Protein AF-A0A9E6ULS3-F1 (afdb_monomer)

Organism: NCBI:txid1437009

Radius of gyration: 13.08 Å; Cα contacts (8 Å, |Δi|>4): 136; chains: 1; bounding box: 33×31×30 Å

Mean predicted aligned error: 2.65 Å

Structure (mmCIF, N/CA/C/O backbone):
data_AF-A0A9E6ULS3-F1
#
_entry.id   AF-A0A9E6ULS3-F1
#
loop_
_atom_site.group_PDB
_atom_site.id
_atom_site.type_symbol
_atom_site.label_atom_id
_atom_site.label_alt_id
_atom_site.label_comp_id
_atom_site.label_asym_id
_atom_site.label_entity_id
_atom_site.label_seq_id
_atom_site.pdbx_PDB_ins_code
_atom_site.Cartn_x
_atom_site.Cartn_y
_atom_site.Cartn_z
_atom_site.occupancy
_atom_site.B_iso_or_equiv
_atom_site.auth_seq_id
_atom_site.auth_comp_id
_atom_site.auth_asym_id
_atom_site.auth_atom_id
_atom_site.pdbx_PDB_model_num
ATOM 1 N N . MET A 1 1 ? 5.337 -7.773 2.708 1.00 90.62 1 MET A N 1
ATO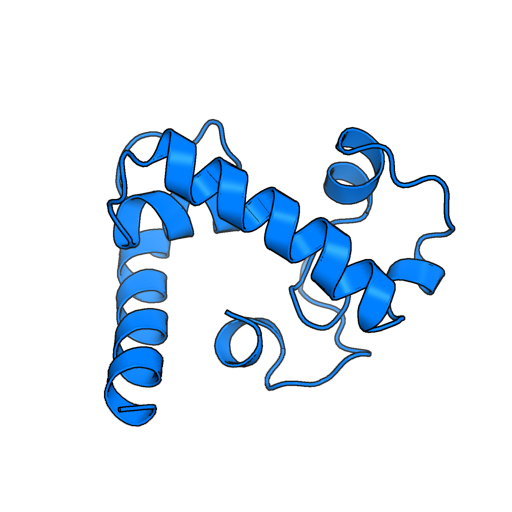M 2 C CA . MET A 1 1 ? 4.702 -6.435 2.711 1.00 90.62 1 MET A CA 1
ATOM 3 C C . MET A 1 1 ? 4.494 -5.901 4.120 1.00 90.62 1 MET A C 1
ATOM 5 O O . MET A 1 1 ? 5.206 -4.978 4.469 1.00 90.62 1 MET A O 1
ATOM 9 N N . VAL A 1 2 ? 3.645 -6.502 4.964 1.00 95.56 2 VAL A N 1
ATOM 10 C CA . VAL A 1 2 ? 3.323 -5.973 6.316 1.00 95.56 2 VAL A CA 1
ATOM 11 C C . VAL A 1 2 ? 4.556 -5.610 7.159 1.00 95.56 2 VAL A C 1
ATOM 13 O O . VAL A 1 2 ? 4.656 -4.497 7.666 1.00 95.56 2 VAL A O 1
ATOM 16 N N . LYS A 1 3 ? 5.555 -6.500 7.242 1.00 94.31 3 LYS A N 1
ATOM 17 C CA . LYS A 1 3 ? 6.823 -6.207 7.937 1.00 94.31 3 LYS A CA 1
ATOM 18 C C . LYS A 1 3 ? 7.527 -4.962 7.395 1.00 94.31 3 LYS A C 1
ATOM 20 O O . LYS A 1 3 ? 8.051 -4.164 8.158 1.00 94.31 3 LYS A O 1
ATOM 25 N N . VAL A 1 4 ? 7.553 -4.808 6.072 1.00 93.38 4 VAL A N 1
ATOM 26 C CA . VAL A 1 4 ? 8.236 -3.701 5.393 1.00 93.38 4 VAL A CA 1
ATOM 27 C C . VAL A 1 4 ? 7.525 -2.374 5.633 1.00 93.38 4 VAL A C 1
ATOM 29 O O . VAL A 1 4 ? 8.216 -1.370 5.803 1.00 93.38 4 VAL A O 1
ATOM 32 N N . GLU A 1 5 ? 6.192 -2.407 5.643 1.00 95.00 5 GLU A N 1
ATOM 33 C CA . GLU A 1 5 ? 5.312 -1.241 5.735 1.00 95.00 5 GLU A CA 1
ATOM 34 C C . GLU A 1 5 ? 5.161 -0.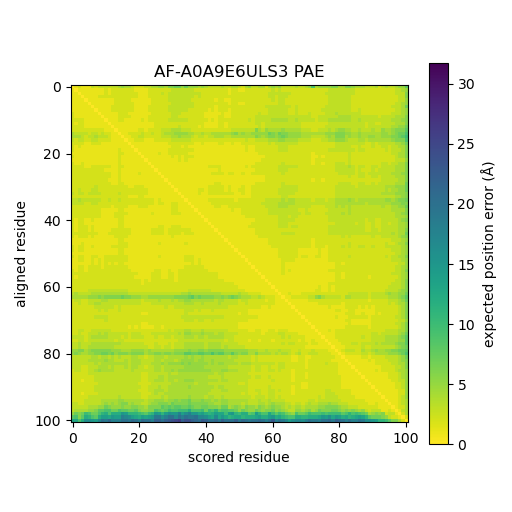714 7.163 1.00 95.00 5 GLU A C 1
ATOM 36 O O . GLU A 1 5 ? 5.238 0.491 7.379 1.00 95.00 5 GLU A O 1
ATOM 41 N N . SER A 1 6 ? 4.976 -1.592 8.151 1.00 96.56 6 SER A N 1
ATOM 42 C CA . SER A 1 6 ? 4.642 -1.152 9.511 1.00 96.56 6 SER A CA 1
ATOM 43 C C . SER A 1 6 ? 5.433 -1.828 10.623 1.00 96.56 6 SER A C 1
ATOM 45 O O . SER A 1 6 ? 5.163 -1.567 11.791 1.00 96.56 6 SER A O 1
ATOM 47 N N . MET A 1 7 ? 6.360 -2.741 10.306 1.00 95.50 7 MET A N 1
ATOM 48 C CA . MET A 1 7 ? 6.963 -3.634 11.309 1.00 95.50 7 MET A CA 1
ATOM 49 C C . MET A 1 7 ? 5.899 -4.348 12.162 1.00 95.50 7 MET A C 1
ATOM 51 O O . MET A 1 7 ? 6.071 -4.525 13.362 1.00 95.50 7 MET A O 1
ATOM 55 N N . TYR A 1 8 ? 4.787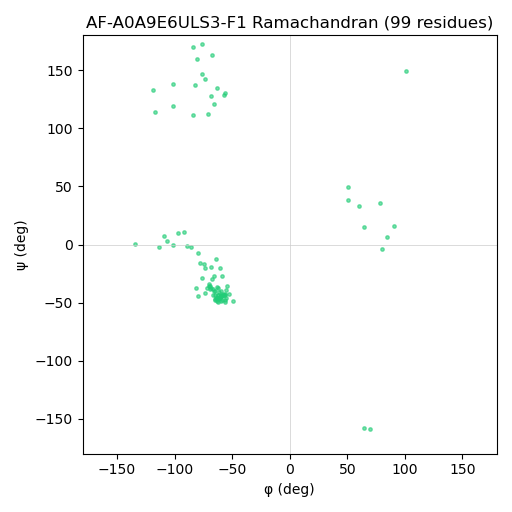 -4.747 11.529 1.00 96.56 8 TYR A N 1
ATOM 56 C CA . TYR A 1 8 ? 3.625 -5.380 12.167 1.00 96.56 8 TYR A CA 1
ATOM 57 C C . TYR A 1 8 ? 2.861 -4.500 13.168 1.00 96.56 8 TYR A C 1
ATOM 59 O O . TYR A 1 8 ? 2.020 -5.008 13.902 1.00 96.56 8 TYR A O 1
ATOM 67 N N . GLN A 1 9 ? 3.080 -3.183 13.176 1.00 98.12 9 GLN A N 1
ATOM 68 C CA . GLN A 1 9 ? 2.347 -2.265 14.047 1.00 98.12 9 GLN A CA 1
ATOM 69 C C . GLN A 1 9 ? 1.000 -1.881 13.404 1.00 98.12 9 GLN A C 1
ATOM 71 O O . GLN A 1 9 ? 0.983 -1.175 12.391 1.00 98.12 9 GLN A O 1
ATOM 76 N N . PRO A 1 10 ? -0.155 -2.309 13.952 1.00 97.50 10 PRO A N 1
ATOM 77 C CA . PRO A 1 10 ? -1.457 -2.064 13.327 1.00 97.50 10 PRO A CA 1
ATOM 78 C C . PRO A 1 10 ? -1.925 -0.611 13.454 1.00 97.50 10 PRO A C 1
ATOM 80 O O . PRO A 1 10 ? -2.746 -0.161 12.663 1.00 97.50 10 PRO A O 1
ATOM 83 N N . ARG A 1 11 ? -1.369 0.142 14.409 1.00 97.81 11 ARG A N 1
ATOM 84 C CA . ARG A 1 11 ? -1.682 1.559 14.650 1.00 97.81 11 ARG A CA 1
ATOM 85 C C . ARG A 1 11 ? -0.688 2.529 13.997 1.00 97.81 11 ARG A C 1
ATOM 87 O O . ARG A 1 11 ? -0.728 3.724 14.269 1.00 97.81 11 ARG A O 1
ATOM 94 N N . ALA A 1 12 ? 0.205 2.033 13.137 1.00 98.19 12 ALA A N 1
ATOM 95 C CA . ALA A 1 12 ? 1.195 2.865 12.463 1.00 98.19 12 ALA A CA 1
ATOM 96 C C . ALA A 1 12 ? 0.536 3.898 11.535 1.00 98.19 12 ALA A C 1
ATOM 98 O O . ALA A 1 12 ? -0.344 3.563 10.737 1.00 98.19 12 ALA A O 1
ATOM 99 N N . THR A 1 13 ? 1.017 5.141 11.602 1.00 98.19 13 THR A N 1
ATOM 100 C CA . THR A 1 13 ? 0.667 6.209 10.657 1.00 98.19 13 THR A CA 1
ATOM 101 C C . THR A 1 13 ? 1.919 6.644 9.915 1.00 98.19 13 THR A C 1
ATOM 103 O O . THR A 1 13 ? 2.842 7.187 10.518 1.00 98.19 13 THR A O 1
ATOM 106 N N . GLY A 1 14 ? 1.958 6.404 8.610 1.00 96.19 14 GLY A N 1
ATOM 107 C CA . GLY A 1 14 ? 3.081 6.791 7.766 1.00 96.19 14 GLY A CA 1
ATOM 108 C C . GLY A 1 14 ? 3.005 8.231 7.287 1.00 96.19 14 GLY A C 1
ATOM 109 O O . GLY A 1 14 ? 1.973 8.906 7.365 1.00 96.19 14 GLY A O 1
ATOM 110 N N . LYS A 1 15 ? 4.112 8.685 6.697 1.00 92.06 15 LYS A N 1
ATOM 111 C CA . LYS A 1 15 ? 4.224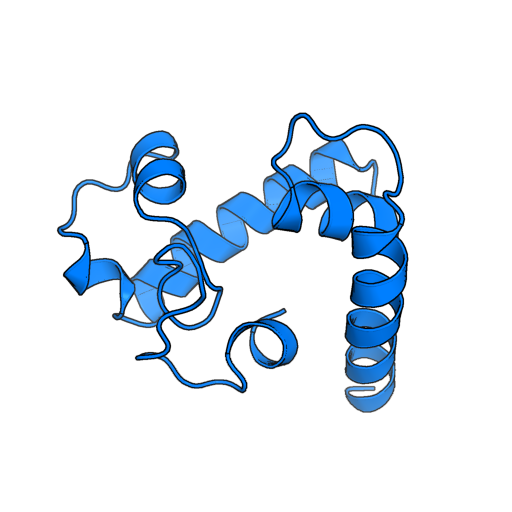 10.001 6.058 1.00 92.06 15 LYS A CA 1
ATOM 112 C C . LYS A 1 15 ? 3.164 10.165 4.964 1.00 92.06 15 LYS A C 1
ATOM 114 O O . LYS A 1 15 ? 3.061 9.322 4.087 1.00 92.06 15 LYS A O 1
ATOM 119 N N . GLY A 1 16 ? 2.401 11.257 4.991 1.00 91.31 16 GLY A N 1
ATOM 120 C CA . GLY A 1 16 ? 1.271 11.464 4.070 1.00 91.31 16 GLY A CA 1
ATOM 121 C C . GLY A 1 16 ? -0.039 10.819 4.538 1.00 91.31 16 GLY A C 1
ATOM 122 O O . GLY A 1 16 ? -1.033 10.850 3.819 1.00 91.31 16 GLY A O 1
ATOM 123 N N . GLY A 1 17 ? -0.065 10.263 5.754 1.00 96.38 17 GLY A N 1
ATOM 124 C CA . GLY A 1 17 ? -1.275 9.723 6.360 1.00 96.38 17 GLY A CA 1
ATOM 125 C C . GLY A 1 17 ? -1.656 8.342 5.828 1.00 96.38 17 GLY A C 1
ATOM 126 O O . GLY A 1 17 ? -2.848 8.059 5.702 1.00 96.38 17 GLY A O 1
ATOM 127 N N . TYR A 1 18 ? -0.679 7.495 5.518 1.00 97.81 18 TYR A N 1
ATOM 128 C CA . TYR A 1 18 ? -0.907 6.076 5.250 1.00 97.81 18 TYR A CA 1
ATOM 129 C C . TYR A 1 18 ? -1.197 5.322 6.549 1.00 97.81 18 TYR A C 1
ATOM 131 O O . TYR A 1 18 ? -0.632 5.643 7.593 1.00 97.81 18 TYR A O 1
ATOM 139 N N . ILE A 1 19 ? -2.109 4.352 6.499 1.00 98.62 19 ILE A N 1
ATOM 140 C CA . ILE A 1 19 ? -2.756 3.816 7.698 1.00 98.62 19 ILE A CA 1
ATOM 141 C C . ILE A 1 19 ? -2.453 2.328 7.848 1.00 98.62 19 ILE A C 1
ATOM 143 O O . ILE A 1 19 ? -2.614 1.551 6.903 1.00 98.62 19 ILE A O 1
ATOM 147 N N . GLY A 1 20 ? -2.074 1.933 9.061 1.00 98.38 20 GLY A N 1
ATOM 148 C CA . GLY A 1 20 ? -2.085 0.558 9.546 1.00 98.38 20 GLY A CA 1
ATOM 149 C C . GLY A 1 20 ? -1.051 -0.376 8.921 1.00 98.38 20 GLY A C 1
ATOM 150 O O . GLY A 1 20 ? -0.026 0.053 8.392 1.00 98.38 20 GLY A O 1
ATOM 151 N N . LEU A 1 21 ? -1.318 -1.680 9.012 1.00 98.44 21 LEU A N 1
ATOM 152 C CA . LEU A 1 21 ? -0.375 -2.757 8.684 1.00 98.44 21 LEU A CA 1
ATOM 153 C C . LEU A 1 21 ? 0.226 -2.683 7.279 1.00 98.44 21 LEU A C 1
ATOM 155 O O . LEU A 1 21 ? 1.374 -3.059 7.063 1.00 98.44 21 LEU A O 1
ATOM 159 N N . MET A 1 22 ? -0.569 -2.238 6.319 1.00 98.25 22 MET A N 1
ATOM 160 C CA . MET A 1 22 ? -0.202 -2.175 4.914 1.00 98.25 22 MET A CA 1
ATOM 161 C C . MET A 1 22 ? 0.064 -0.750 4.446 1.00 98.25 22 MET A C 1
ATOM 163 O O . MET A 1 22 ? 0.334 -0.559 3.264 1.00 98.25 22 MET A O 1
ATOM 167 N N . GLN A 1 23 ? -0.003 0.237 5.347 1.00 98.00 23 GLN A N 1
ATOM 168 C CA . GLN A 1 23 ? 0.186 1.647 5.006 1.00 98.00 23 GLN A CA 1
ATOM 169 C C . GLN A 1 23 ? -0.701 2.047 3.814 1.00 98.00 23 GLN A C 1
ATOM 171 O O . GLN A 1 23 ? -0.262 2.627 2.825 1.00 98.00 23 GLN A O 1
ATOM 176 N N . LEU A 1 24 ? -1.989 1.710 3.902 1.00 98.06 24 LEU A N 1
ATOM 177 C CA . LEU A 1 24 ? -2.966 2.012 2.862 1.00 98.06 24 LEU A CA 1
ATOM 178 C C . LEU A 1 24 ? -3.463 3.455 3.015 1.00 98.06 24 LEU A C 1
ATOM 180 O O . LEU A 1 24 ? -3.751 3.900 4.129 1.00 98.06 24 LEU A O 1
ATOM 184 N N . SER A 1 25 ? -3.596 4.197 1.913 1.00 97.62 25 SER A N 1
ATOM 185 C CA . SER A 1 25 ? -4.223 5.524 1.963 1.00 97.62 25 SER A CA 1
ATOM 186 C C . SER A 1 25 ? -5.744 5.393 2.085 1.00 97.62 25 SER A C 1
ATOM 188 O O . SER A 1 25 ? -6.364 4.484 1.519 1.00 97.62 25 SER A O 1
ATOM 190 N N . TYR A 1 26 ? -6.373 6.332 2.793 1.00 98.19 26 TYR A N 1
ATOM 191 C CA . TYR A 1 26 ? -7.830 6.351 2.928 1.00 98.19 26 TYR A CA 1
ATOM 192 C C . TYR A 1 26 ? -8.531 6.545 1.573 1.00 98.19 26 TYR A C 1
ATOM 194 O O . TYR A 1 26 ? -9.549 5.913 1.298 1.00 98.19 26 TYR A O 1
ATOM 202 N N . GLN A 1 27 ? -7.949 7.366 0.697 1.00 97.81 27 GLN A N 1
ATOM 203 C CA . GLN A 1 27 ? -8.439 7.626 -0.653 1.00 97.81 27 GLN A CA 1
ATOM 204 C C . GLN A 1 27 ? -8.431 6.351 -1.506 1.00 97.81 27 GLN A C 1
ATOM 206 O O . GLN A 1 27 ? -9.437 6.037 -2.141 1.00 97.81 27 GLN A O 1
ATOM 211 N N . THR A 1 28 ? -7.341 5.578 -1.469 1.00 97.50 28 THR A N 1
ATOM 212 C CA . THR A 1 28 ? -7.236 4.302 -2.188 1.00 97.50 28 THR A CA 1
ATOM 213 C C . THR A 1 28 ? -8.258 3.296 -1.665 1.00 97.50 28 THR A C 1
ATOM 215 O O . THR A 1 28 ? -8.969 2.679 -2.456 1.00 97.50 28 THR A O 1
ATOM 218 N N . ALA A 1 29 ? -8.394 3.159 -0.340 1.00 98.25 29 ALA A N 1
ATOM 219 C CA . ALA A 1 29 ? -9.398 2.278 0.258 1.00 98.25 29 ALA A CA 1
ATOM 220 C C . ALA A 1 29 ? -10.814 2.635 -0.220 1.00 98.25 29 ALA A C 1
ATOM 222 O O . ALA A 1 29 ? -11.561 1.761 -0.669 1.00 98.25 29 ALA A O 1
ATOM 223 N N . ARG A 1 30 ? -11.164 3.928 -0.180 1.00 98.38 30 ARG A N 1
ATOM 224 C CA . ARG A 1 30 ? -12.449 4.439 -0.672 1.00 98.38 30 ARG A CA 1
ATOM 225 C C . ARG A 1 30 ? -12.669 4.149 -2.153 1.00 98.38 30 ARG A C 1
ATOM 227 O O . ARG A 1 30 ? -13.748 3.689 -2.513 1.00 98.38 30 ARG A O 1
ATOM 234 N N . GLY A 1 31 ? -11.653 4.360 -2.990 1.00 97.81 31 GLY A N 1
ATOM 235 C CA . GLY A 1 31 ? -11.705 4.037 -4.419 1.00 97.81 31 GLY A CA 1
ATOM 236 C C . GLY A 1 31 ? -11.987 2.555 -4.696 1.00 97.81 31 GLY A C 1
ATOM 237 O O . GLY A 1 31 ? -12.602 2.222 -5.700 1.00 97.81 31 GLY A O 1
ATOM 238 N N . MET A 1 32 ? -11.621 1.663 -3.769 1.00 97.88 32 MET A N 1
ATOM 239 C CA . MET A 1 32 ? -11.904 0.221 -3.833 1.00 97.88 32 MET A CA 1
ATOM 240 C C . MET A 1 32 ? -13.217 -0.194 -3.136 1.00 97.88 32 MET A C 1
ATOM 242 O O . MET A 1 32 ? -13.458 -1.394 -2.928 1.00 97.88 32 MET A O 1
ATOM 246 N N . GLY A 1 33 ? -14.051 0.776 -2.746 1.00 98.00 33 GLY A N 1
ATOM 247 C CA . GLY A 1 33 ? -15.366 0.559 -2.138 1.00 98.00 33 GLY A CA 1
ATOM 248 C C . GLY A 1 33 ? -15.373 0.478 -0.610 1.00 98.00 33 GLY A C 1
ATOM 249 O O . GLY A 1 33 ? -16.337 -0.024 -0.035 1.00 98.00 33 GLY A O 1
ATOM 250 N N . PHE A 1 34 ? -14.318 0.920 0.079 1.00 98.50 34 PHE A N 1
ATOM 251 C CA . PHE A 1 34 ? -14.366 1.074 1.535 1.00 98.50 34 PHE A CA 1
ATOM 252 C C . PHE A 1 34 ? -15.309 2.217 1.926 1.00 98.50 34 PHE A C 1
ATOM 254 O O . PHE A 1 34 ? -15.170 3.334 1.432 1.00 98.50 34 PHE A O 1
ATOM 261 N N . ARG A 1 35 ? -16.259 1.930 2.822 1.00 98.00 35 ARG A N 1
ATOM 262 C CA . ARG A 1 35 ? -17.271 2.888 3.305 1.00 98.00 35 ARG A CA 1
ATOM 263 C C . ARG A 1 35 ? -17.122 3.247 4.788 1.00 98.00 35 ARG A C 1
ATOM 265 O O . ARG A 1 35 ? -17.906 4.038 5.295 1.00 98.00 35 ARG A O 1
ATOM 272 N N . GLY A 1 36 ? -16.151 2.650 5.479 1.00 97.69 36 GLY A N 1
ATOM 273 C CA . GLY A 1 36 ? -15.879 2.944 6.884 1.00 97.69 36 GLY A CA 1
ATOM 274 C C . GLY A 1 36 ? -15.142 4.269 7.077 1.00 97.69 36 GLY A C 1
ATOM 275 O O . GLY A 1 36 ? -14.681 4.897 6.122 1.00 97.69 36 GLY A O 1
ATOM 276 N N . SER A 1 37 ? -15.001 4.677 8.337 1.00 98.38 37 SER A N 1
ATOM 277 C CA . SER A 1 37 ? -14.200 5.843 8.708 1.00 98.38 37 SER A CA 1
ATOM 278 C C . SER A 1 37 ? -12.709 5.603 8.459 1.00 98.38 37 SER A C 1
ATOM 280 O O . SER A 1 37 ? -12.236 4.469 8.364 1.00 98.38 37 SER A O 1
ATOM 282 N N . ARG A 1 38 ? -11.929 6.687 8.419 1.00 98.00 38 ARG A N 1
ATOM 283 C CA . ARG A 1 38 ? -10.465 6.609 8.354 1.00 98.00 38 ARG A CA 1
ATOM 284 C C . ARG A 1 38 ? -9.891 5.778 9.511 1.00 98.00 38 ARG A C 1
ATOM 286 O O . ARG A 1 38 ? -8.971 4.998 9.300 1.00 98.00 38 ARG A O 1
ATOM 293 N N . GLN A 1 39 ? -10.453 5.921 10.711 1.00 98.44 39 GLN A N 1
ATOM 294 C CA . GLN A 1 39 ? -10.054 5.197 11.918 1.00 98.44 39 GLN A CA 1
ATOM 295 C C . GLN A 1 39 ? -10.269 3.688 11.779 1.00 98.44 39 GLN A C 1
ATOM 297 O O . GLN A 1 39 ? -9.426 2.915 12.222 1.00 98.44 39 GLN A O 1
ATOM 302 N N . ALA A 1 40 ? -11.333 3.261 11.095 1.00 98.38 40 ALA A N 1
ATOM 303 C CA . ALA A 1 40 ? -11.599 1.844 10.865 1.00 98.38 4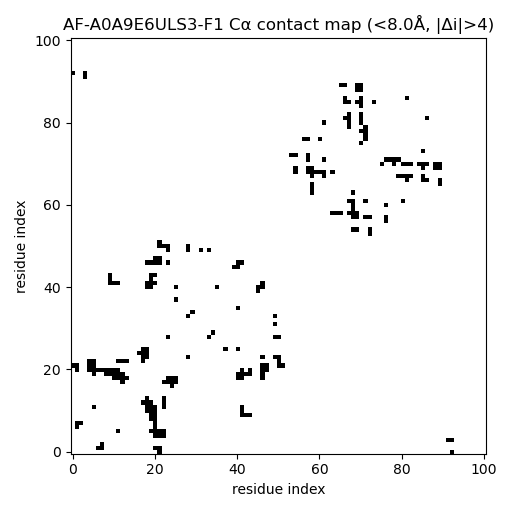0 ALA A CA 1
ATOM 304 C C . ALA A 1 40 ? -10.527 1.152 9.995 1.00 98.38 40 ALA A C 1
ATOM 306 O O . ALA A 1 40 ? -10.480 -0.072 9.954 1.00 98.38 40 ALA A O 1
ATOM 307 N N . LEU A 1 41 ? -9.624 1.892 9.336 1.00 98.56 41 LEU A N 1
ATOM 308 C CA . LEU A 1 41 ? -8.463 1.305 8.654 1.00 98.56 41 LEU A CA 1
ATOM 309 C C . LEU A 1 41 ? -7.300 0.946 9.591 1.00 98.56 41 LEU A C 1
ATOM 311 O O . LEU A 1 41 ? -6.353 0.320 9.120 1.00 98.56 41 LEU A O 1
ATOM 315 N N . TYR A 1 42 ? -7.341 1.306 10.878 1.00 98.62 42 TYR A N 1
ATOM 316 C CA . TYR A 1 42 ? -6.404 0.755 11.868 1.00 98.62 42 TYR A CA 1
ATOM 317 C C . TYR A 1 42 ? -6.790 -0.661 12.311 1.00 98.62 42 TYR A C 1
ATOM 319 O O . TYR A 1 42 ? -5.940 -1.372 12.845 1.00 98.62 42 TYR A O 1
ATOM 327 N N . GLU A 1 43 ? -8.029 -1.096 12.050 1.00 98.50 43 GLU A N 1
ATOM 328 C CA . GLU A 1 43 ? -8.434 -2.479 12.286 1.00 98.50 43 GLU A CA 1
ATOM 329 C C . GLU A 1 43 ? -7.668 -3.418 11.342 1.00 98.50 43 GLU A C 1
ATOM 331 O O . GLU A 1 43 ? -7.775 -3.271 10.115 1.00 98.50 43 GLU A O 1
ATOM 336 N N . PRO A 1 44 ? -6.901 -4.396 11.867 1.00 98.44 44 PRO A N 1
ATOM 337 C CA . PRO A 1 44 ? -6.061 -5.272 11.054 1.00 98.44 44 PRO A CA 1
ATOM 338 C C . PRO A 1 44 ? -6.812 -5.962 9.917 1.00 98.44 44 PRO A C 1
ATOM 340 O O . PRO A 1 44 ? -6.315 -6.014 8.794 1.00 98.44 44 PRO A O 1
ATOM 343 N N . SER A 1 45 ? -8.025 -6.452 10.180 1.00 98.25 45 SER A N 1
ATOM 344 C CA . SER A 1 45 ? -8.843 -7.168 9.197 1.00 98.25 45 SER A CA 1
ATOM 345 C C . SER A 1 45 ? -9.245 -6.272 8.021 1.00 98.25 45 SER A C 1
ATOM 347 O O . SER A 1 45 ? -9.081 -6.661 6.863 1.00 98.25 45 SER A O 1
ATOM 349 N N . ALA A 1 46 ? -9.706 -5.049 8.295 1.00 98.31 46 ALA A N 1
ATOM 350 C CA . ALA A 1 46 ? -10.044 -4.070 7.268 1.00 98.31 46 ALA A CA 1
ATOM 351 C C . ALA A 1 46 ? -8.794 -3.648 6.487 1.00 98.31 46 ALA A C 1
ATOM 353 O O . ALA A 1 46 ? -8.792 -3.669 5.253 1.00 98.31 46 ALA A O 1
ATOM 354 N N . ASN A 1 47 ? -7.709 -3.327 7.193 1.00 98.62 47 ASN A N 1
ATOM 355 C CA . ASN A 1 47 ? -6.463 -2.894 6.576 1.00 98.62 47 ASN A CA 1
ATOM 356 C C . ASN A 1 47 ? -5.886 -3.954 5.631 1.00 98.62 47 ASN A C 1
ATOM 358 O O . ASN A 1 47 ? -5.589 -3.655 4.475 1.00 98.62 47 ASN A O 1
ATOM 362 N N . LEU A 1 48 ? -5.801 -5.203 6.098 1.00 98.50 48 LEU A N 1
ATOM 363 C CA . LEU A 1 48 ? -5.311 -6.328 5.308 1.00 98.50 48 LEU A CA 1
ATOM 364 C C . LEU A 1 48 ? -6.240 -6.623 4.131 1.00 98.50 48 LEU A C 1
ATOM 366 O O . LEU A 1 48 ? -5.757 -6.798 3.017 1.00 98.50 48 LEU A O 1
ATOM 370 N N . ARG A 1 49 ? -7.566 -6.611 4.321 1.00 98.50 49 ARG A N 1
ATOM 371 C CA . ARG A 1 49 ? -8.522 -6.862 3.231 1.00 98.50 49 ARG A CA 1
ATOM 372 C C . ARG A 1 49 ? -8.317 -5.901 2.062 1.00 98.50 49 ARG A C 1
ATOM 374 O O . ARG A 1 49 ? -8.258 -6.336 0.915 1.00 98.50 49 ARG A O 1
ATOM 381 N N . TYR A 1 50 ? -8.232 -4.600 2.328 1.00 98.69 50 TYR A N 1
ATOM 382 C CA . TYR A 1 50 ? -8.096 -3.605 1.262 1.00 98.69 50 TYR A CA 1
ATOM 383 C C . TYR A 1 50 ? -6.651 -3.464 0.771 1.00 98.69 50 TYR A C 1
ATOM 385 O O . TYR A 1 50 ? -6.437 -3.344 -0.434 1.00 98.69 50 TYR A O 1
ATOM 393 N N . GLY A 1 51 ? -5.658 -3.550 1.657 1.00 98.38 51 GLY A N 1
ATOM 394 C CA . GLY A 1 51 ? -4.248 -3.504 1.275 1.00 98.38 51 GLY A CA 1
ATOM 395 C C . GLY A 1 51 ? -3.827 -4.704 0.421 1.00 98.38 51 GLY A C 1
ATOM 396 O O . GLY A 1 51 ? -3.132 -4.527 -0.578 1.00 98.38 51 GLY A O 1
ATOM 397 N N . MET A 1 52 ? -4.308 -5.914 0.731 1.00 98.25 52 MET A N 1
ATOM 398 C CA . MET A 1 52 ? -4.027 -7.107 -0.075 1.00 98.25 52 MET A CA 1
ATOM 399 C C . MET A 1 52 ? -4.742 -7.067 -1.426 1.00 98.25 52 MET A C 1
ATOM 401 O O . MET A 1 52 ? -4.156 -7.475 -2.424 1.00 98.25 52 MET A O 1
ATOM 405 N N . ARG A 1 53 ? -5.967 -6.522 -1.497 1.00 98.38 53 ARG A N 1
ATOM 406 C CA . ARG A 1 53 ? -6.652 -6.276 -2.782 1.00 98.38 53 ARG A CA 1
ATOM 407 C C . ARG A 1 53 ? -5.851 -5.323 -3.668 1.00 98.38 53 ARG A C 1
ATOM 409 O O . ARG A 1 53 ? -5.652 -5.614 -4.844 1.00 98.38 53 ARG A O 1
ATOM 416 N N . TYR A 1 54 ? -5.359 -4.229 -3.093 1.00 98.38 54 TYR A N 1
ATOM 417 C CA . TYR A 1 54 ? -4.525 -3.267 -3.807 1.00 98.38 54 TYR A CA 1
ATOM 418 C C . TYR A 1 54 ? -3.217 -3.907 -4.299 1.00 98.38 54 TYR A C 1
ATOM 420 O O . TYR A 1 54 ? -2.876 -3.819 -5.476 1.00 98.38 54 TYR A O 1
ATOM 428 N N . LEU A 1 55 ? -2.533 -4.665 -3.435 1.00 97.44 55 LEU A N 1
ATOM 429 C CA . LEU A 1 55 ? -1.341 -5.428 -3.811 1.00 97.44 55 LEU A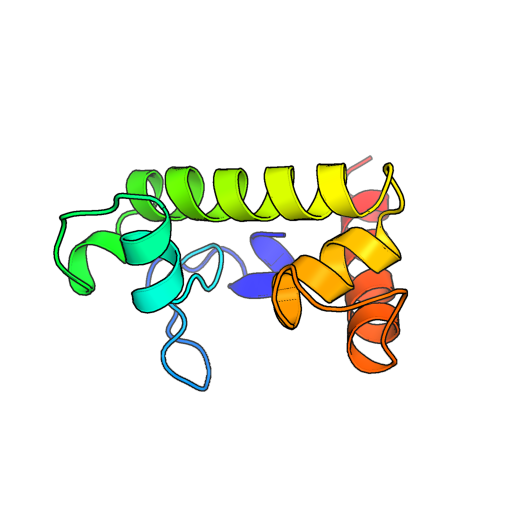 CA 1
ATOM 430 C C . LEU A 1 55 ? -1.608 -6.440 -4.935 1.00 97.44 55 LEU A C 1
ATOM 432 O O . LEU A 1 55 ? -0.812 -6.536 -5.866 1.00 97.44 55 LEU A O 1
ATOM 436 N N . ALA A 1 56 ? -2.713 -7.184 -4.873 1.00 97.38 56 ALA A N 1
ATOM 437 C CA . ALA A 1 56 ? -3.059 -8.176 -5.888 1.00 97.38 56 ALA A CA 1
ATOM 438 C C . ALA A 1 56 ? -3.254 -7.535 -7.271 1.00 97.38 56 ALA A C 1
ATOM 440 O O . ALA A 1 56 ? -2.774 -8.055 -8.280 1.00 97.38 56 ALA A O 1
ATOM 441 N N . GLU A 1 57 ? -3.899 -6.368 -7.332 1.00 97.69 57 GLU A N 1
ATOM 442 C CA . GLU A 1 57 ? -4.046 -5.632 -8.585 1.00 97.69 57 GLU A CA 1
ATOM 443 C C . GLU A 1 57 ? -2.695 -5.108 -9.105 1.00 97.69 57 GLU A C 1
ATOM 445 O O . GLU A 1 57 ? -2.433 -5.193 -10.310 1.00 97.69 57 GLU A O 1
ATOM 450 N N . ALA A 1 58 ? -1.810 -4.642 -8.218 1.00 97.69 58 ALA A N 1
ATOM 451 C CA . ALA A 1 58 ? -0.449 -4.255 -8.578 1.00 97.69 58 ALA A CA 1
ATOM 452 C C . ALA A 1 58 ? 0.347 -5.428 -9.181 1.00 97.69 58 ALA A C 1
ATOM 454 O O . ALA A 1 58 ? 0.979 -5.257 -10.225 1.00 97.69 58 ALA A O 1
ATOM 455 N N . VAL A 1 59 ? 0.263 -6.625 -8.584 1.00 96.75 59 VAL A N 1
ATOM 456 C CA . VAL A 1 59 ? 0.897 -7.859 -9.091 1.00 96.75 59 VAL A CA 1
ATOM 457 C C . VAL A 1 59 ? 0.347 -8.243 -10.462 1.00 96.75 59 VAL A C 1
ATOM 459 O O . VAL A 1 59 ? 1.122 -8.484 -11.390 1.00 96.75 59 VAL A O 1
ATOM 462 N N . ARG A 1 60 ? -0.981 -8.230 -10.627 1.00 97.31 60 ARG A N 1
ATOM 463 C CA . ARG A 1 60 ? -1.630 -8.527 -11.911 1.00 97.31 60 ARG A CA 1
ATOM 464 C C . ARG A 1 60 ? -1.168 -7.564 -13.005 1.00 97.31 60 ARG A C 1
ATOM 466 O O . ARG A 1 60 ? -0.782 -7.993 -14.086 1.00 97.31 60 ARG A O 1
ATOM 473 N N . LYS A 1 61 ? -1.158 -6.258 -12.721 1.00 97.25 61 LYS A N 1
ATOM 474 C CA . LYS A 1 61 ? -0.698 -5.219 -13.662 1.00 97.25 61 LYS A CA 1
ATOM 475 C C . LYS A 1 61 ? 0.805 -5.273 -13.937 1.00 97.25 61 LYS A C 1
ATOM 477 O O . LYS A 1 61 ? 1.257 -4.665 -14.902 1.00 97.25 61 LYS A O 1
ATOM 482 N N . ALA A 1 62 ? 1.580 -5.920 -13.074 1.00 97.12 62 ALA A N 1
ATOM 483 C CA . ALA A 1 62 ? 3.014 -6.113 -13.238 1.00 97.12 62 ALA A CA 1
ATOM 484 C C . ALA A 1 62 ? 3.371 -7.391 -14.014 1.00 97.12 62 ALA A C 1
ATOM 486 O O . ALA A 1 62 ? 4.557 -7.656 -14.200 1.00 97.12 62 ALA A O 1
ATOM 487 N N . GLY A 1 63 ? 2.385 -8.198 -14.428 1.00 95.12 63 GLY A N 1
ATOM 488 C CA . GLY A 1 63 ? 2.640 -9.467 -15.115 1.00 95.12 63 GLY A CA 1
ATOM 489 C C . GLY A 1 63 ? 3.451 -10.448 -14.262 1.00 95.12 63 GLY A C 1
ATOM 490 O O . GLY A 1 63 ? 4.302 -11.154 -14.785 1.00 95.12 63 GLY A O 1
ATOM 491 N N . GLY A 1 64 ? 3.263 -10.430 -12.937 1.00 88.25 64 GLY A N 1
ATOM 492 C CA . GLY A 1 64 ? 4.008 -11.288 -12.007 1.00 88.25 64 GLY A CA 1
ATOM 493 C C . GLY A 1 64 ? 5.420 -10.803 -11.652 1.00 88.25 64 GLY A C 1
ATOM 494 O O . GLY A 1 64 ? 6.053 -11.381 -10.773 1.00 88.25 64 GLY A O 1
ATOM 495 N N . ASN A 1 65 ? 5.922 -9.714 -12.248 1.00 94.62 65 ASN A N 1
ATOM 496 C CA . ASN A 1 65 ? 7.218 -9.159 -11.861 1.00 94.62 65 ASN A CA 1
ATOM 497 C C . ASN A 1 65 ? 7.141 -8.492 -10.477 1.00 94.62 65 ASN A C 1
ATOM 499 O O . ASN A 1 65 ? 6.533 -7.432 -10.314 1.00 94.62 65 ASN A O 1
ATOM 503 N N . THR A 1 66 ? 7.822 -9.073 -9.486 1.00 92.50 66 THR A N 1
AT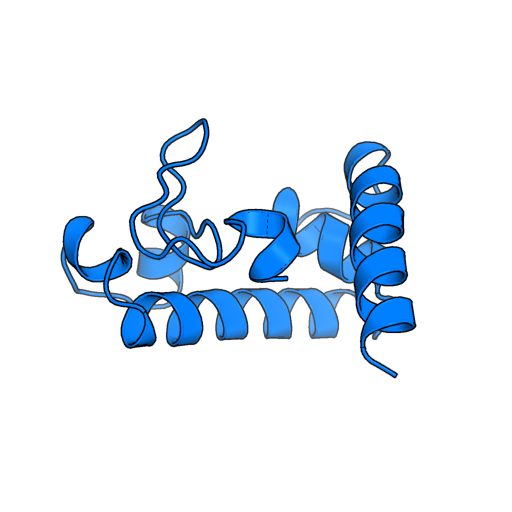OM 504 C CA . THR A 1 66 ? 7.819 -8.586 -8.098 1.00 92.50 66 THR A CA 1
ATOM 505 C C . THR A 1 66 ? 8.258 -7.128 -7.966 1.00 92.50 66 THR A C 1
ATOM 507 O O . THR A 1 66 ? 7.627 -6.368 -7.236 1.00 92.50 66 THR A O 1
ATOM 510 N N . CYS A 1 67 ? 9.320 -6.707 -8.662 1.00 96.12 67 CYS A N 1
ATOM 511 C CA . CYS A 1 67 ? 9.831 -5.341 -8.524 1.00 96.12 67 CYS A CA 1
ATOM 512 C C . CYS A 1 67 ? 8.896 -4.309 -9.169 1.00 96.12 67 CYS A C 1
ATOM 514 O O . CYS A 1 67 ? 8.671 -3.240 -8.606 1.00 96.12 67 CYS A O 1
ATOM 516 N N . ALA A 1 68 ? 8.284 -4.643 -10.305 1.00 96.88 68 ALA A N 1
ATOM 517 C CA . ALA A 1 68 ? 7.271 -3.793 -10.920 1.00 96.88 68 ALA A CA 1
ATOM 518 C C . ALA A 1 68 ? 5.981 -3.754 -10.080 1.00 96.88 68 ALA A C 1
ATOM 520 O O . ALA A 1 68 ? 5.353 -2.700 -9.965 1.00 96.88 68 ALA A O 1
ATOM 521 N N . ALA A 1 69 ? 5.608 -4.865 -9.435 1.00 96.38 69 ALA A N 1
ATOM 522 C CA . ALA A 1 69 ? 4.461 -4.920 -8.533 1.00 96.38 69 ALA A CA 1
ATOM 523 C C . ALA A 1 69 ? 4.648 -3.987 -7.331 1.00 96.38 69 ALA A C 1
ATOM 525 O O . ALA A 1 69 ? 3.753 -3.203 -7.020 1.00 96.38 69 ALA A O 1
ATOM 526 N N . VAL A 1 70 ? 5.821 -3.996 -6.690 1.00 95.56 70 VAL A N 1
ATOM 527 C CA . VAL A 1 70 ? 6.077 -3.086 -5.562 1.00 95.56 70 VAL A CA 1
ATOM 528 C C . VAL A 1 70 ? 6.205 -1.626 -6.003 1.00 95.56 70 VAL A C 1
ATOM 530 O O . VAL A 1 70 ? 5.723 -0.750 -5.292 1.00 95.56 70 VAL A O 1
ATOM 533 N N . SER A 1 71 ? 6.749 -1.342 -7.196 1.00 96.75 71 SER A N 1
ATOM 534 C CA . SER A 1 71 ? 6.718 0.013 -7.772 1.00 96.75 71 SER A CA 1
ATOM 535 C C . SER A 1 71 ? 5.286 0.532 -7.927 1.00 96.75 71 SER A C 1
ATOM 537 O O . SER A 1 71 ? 5.007 1.676 -7.568 1.00 96.75 71 SER A O 1
ATOM 539 N N . LYS A 1 72 ? 4.367 -0.311 -8.413 1.00 97.56 72 LYS A N 1
ATOM 540 C CA . LYS A 1 72 ? 2.937 0.016 -8.532 1.00 97.56 72 LYS A CA 1
ATOM 541 C C . LYS A 1 72 ? 2.245 0.146 -7.178 1.00 97.56 72 LYS A C 1
ATOM 543 O O . LYS A 1 72 ? 1.395 1.015 -7.013 1.00 97.56 72 LYS A O 1
ATOM 548 N N . TYR A 1 73 ? 2.609 -0.690 -6.211 1.00 96.25 73 TYR A N 1
ATOM 549 C CA . TYR A 1 73 ? 2.072 -0.603 -4.857 1.00 96.25 73 TYR A CA 1
ATOM 550 C C . TYR A 1 73 ? 2.438 0.738 -4.204 1.00 96.25 73 TYR A C 1
ATOM 552 O O . TYR A 1 73 ? 1.563 1.452 -3.729 1.00 96.25 73 TYR A O 1
ATOM 560 N N . GLN A 1 74 ? 3.713 1.133 -4.250 1.00 93.94 74 GLN A N 1
ATOM 561 C CA . GLN A 1 74 ? 4.163 2.367 -3.604 1.00 93.94 74 GLN A CA 1
ATOM 562 C C . GLN A 1 74 ? 3.736 3.641 -4.337 1.00 93.94 74 GLN A C 1
ATOM 564 O O . GLN A 1 74 ? 3.376 4.624 -3.699 1.00 93.94 74 GLN A O 1
ATOM 569 N N . GLY A 1 75 ? 3.826 3.650 -5.670 1.00 92.00 75 GLY A N 1
ATOM 570 C CA . GLY A 1 75 ? 3.631 4.864 -6.468 1.00 92.00 75 GLY A CA 1
ATOM 571 C C . GLY A 1 75 ? 2.266 4.983 -7.143 1.00 92.00 75 GLY A C 1
ATOM 572 O O . GLY A 1 75 ? 2.028 5.962 -7.844 1.00 92.00 75 GLY A O 1
ATOM 573 N N . GLY A 1 76 ? 1.377 4.001 -6.976 1.00 94.19 76 GLY A N 1
ATOM 574 C CA . GLY A 1 76 ? 0.107 3.948 -7.697 1.00 94.19 76 GLY A CA 1
ATOM 575 C C . GLY A 1 76 ? 0.122 2.976 -8.878 1.00 94.19 76 GLY A C 1
ATOM 576 O O . GLY A 1 76 ? 1.129 2.795 -9.564 1.00 94.19 76 GLY A O 1
ATOM 577 N N . HIS A 1 77 ? -1.033 2.382 -9.186 1.00 96.31 77 HIS A N 1
ATOM 578 C CA . HIS A 1 77 ? -1.167 1.395 -10.269 1.00 96.31 77 HIS A CA 1
ATOM 579 C C . HIS A 1 77 ? -0.803 1.914 -11.673 1.00 96.31 77 HIS A C 1
ATOM 581 O O . HIS A 1 77 ? -0.504 1.102 -12.559 1.00 96.31 77 HIS A O 1
ATOM 587 N N . ALA A 1 78 ? -0.805 3.236 -11.872 1.00 95.00 78 ALA A N 1
ATOM 588 C CA . ALA A 1 78 ? -0.422 3.895 -13.120 1.00 95.00 78 ALA A CA 1
ATOM 589 C C . ALA A 1 78 ? 1.098 3.903 -13.378 1.00 95.00 78 ALA A C 1
ATOM 591 O O . ALA A 1 78 ? 1.514 4.098 -14.519 1.00 95.00 78 ALA A O 1
ATOM 592 N N . VAL A 1 79 ? 1.928 3.652 -12.355 1.00 96.19 79 VAL A N 1
ATOM 593 C CA . VAL A 1 79 ? 3.390 3.564 -12.500 1.00 96.19 79 VAL A CA 1
ATOM 594 C C . VAL A 1 79 ? 3.757 2.516 -13.548 1.00 96.19 79 VAL A C 1
ATOM 596 O O . VAL A 1 79 ? 3.276 1.382 -13.499 1.00 96.19 79 VAL A O 1
ATOM 599 N N . LYS A 1 80 ? 4.624 2.879 -14.496 1.00 93.06 80 LYS A N 1
ATOM 600 C CA . LYS A 1 80 ? 5.140 1.978 -15.536 1.00 93.06 80 LYS A CA 1
ATOM 601 C C . LYS A 1 80 ? 6.551 1.512 -15.175 1.00 93.06 80 LYS A C 1
ATOM 603 O O . LYS A 1 80 ? 7.369 2.313 -14.736 1.00 93.06 80 LYS A O 1
ATOM 608 N N . GLY A 1 81 ? 6.828 0.227 -15.393 1.00 91.94 81 GLY A N 1
ATOM 609 C CA . GLY A 1 81 ? 8.140 -0.367 -15.131 1.00 91.94 81 GLY A CA 1
ATOM 610 C C . GLY A 1 81 ? 8.548 -0.361 -13.654 1.00 91.94 81 GLY A C 1
ATOM 611 O O . GLY A 1 81 ? 7.706 -0.306 -12.755 1.00 91.94 81 GLY A O 1
ATOM 612 N N . VAL A 1 82 ? 9.859 -0.447 -13.423 1.00 96.19 82 VAL A N 1
ATOM 613 C CA . VAL A 1 82 ? 10.474 -0.397 -12.092 1.00 96.19 82 VAL A CA 1
ATOM 614 C C . VAL A 1 82 ? 11.058 0.994 -11.872 1.00 96.19 82 VAL A C 1
ATOM 616 O O . VAL A 1 82 ? 11.946 1.429 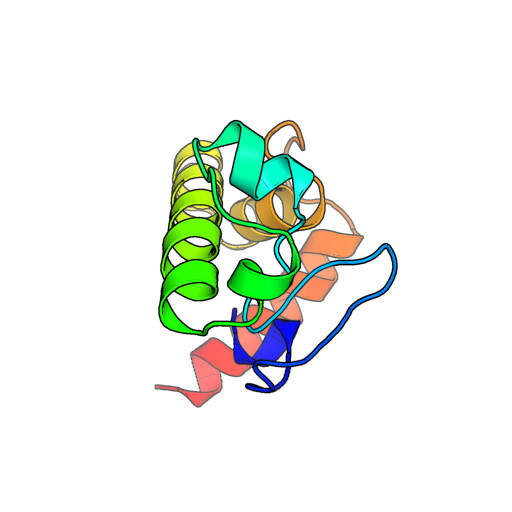-12.599 1.00 96.19 82 VAL A O 1
ATOM 619 N N . THR A 1 83 ? 10.568 1.698 -10.856 1.00 94.75 83 THR A N 1
ATOM 620 C CA . THR A 1 83 ? 11.113 3.001 -10.448 1.00 94.75 83 THR A CA 1
ATOM 621 C C . THR A 1 83 ? 12.365 2.823 -9.591 1.00 94.75 83 THR A C 1
ATOM 623 O O . THR A 1 83 ? 12.537 1.787 -8.950 1.00 94.75 83 THR A O 1
ATOM 626 N N . ARG A 1 84 ? 13.215 3.856 -9.483 1.00 94.25 84 ARG A N 1
ATOM 627 C CA . ARG A 1 84 ? 14.386 3.821 -8.582 1.00 94.25 84 ARG A CA 1
ATOM 628 C C . ARG A 1 84 ? 13.990 3.512 -7.133 1.00 94.25 84 ARG A C 1
ATOM 630 O O . ARG A 1 84 ? 14.589 2.645 -6.505 1.00 94.25 84 ARG A O 1
ATOM 637 N N . ALA A 1 85 ? 12.950 4.177 -6.624 1.00 91.00 85 ALA A N 1
ATOM 638 C CA . ALA A 1 85 ? 12.418 3.914 -5.286 1.00 91.00 85 ALA A CA 1
ATOM 639 C C . ALA A 1 85 ? 11.887 2.476 -5.155 1.00 91.00 85 ALA A C 1
ATOM 641 O O . ALA A 1 85 ? 12.199 1.784 -4.187 1.00 91.00 85 ALA A O 1
ATOM 642 N N . GLY A 1 86 ? 11.161 1.993 -6.166 1.00 92.94 86 GLY A N 1
ATOM 643 C CA . GLY A 1 86 ? 10.644 0.630 -6.173 1.00 92.94 86 GLY A CA 1
ATOM 644 C C . GLY A 1 86 ? 11.730 -0.440 -6.279 1.00 92.94 86 GLY A C 1
ATOM 645 O O . GLY A 1 86 ? 11.560 -1.504 -5.701 1.00 92.94 86 GLY A O 1
ATOM 646 N N . ALA A 1 87 ? 12.870 -0.170 -6.923 1.00 95.00 87 ALA A N 1
ATOM 647 C CA . ALA A 1 87 ? 14.016 -1.081 -6.935 1.00 95.00 87 ALA A CA 1
ATOM 648 C C . ALA A 1 87 ? 14.624 -1.246 -5.529 1.00 95.00 87 ALA A C 1
ATOM 650 O O . ALA A 1 87 ? 14.823 -2.372 -5.070 1.00 95.00 87 ALA A O 1
ATOM 651 N N . VAL A 1 88 ? 14.836 -0.135 -4.811 1.00 94.44 88 VAL A N 1
ATOM 652 C CA . VAL A 1 88 ? 15.309 -0.147 -3.412 1.00 94.44 88 VAL A CA 1
ATOM 653 C C . VAL A 1 88 ? 14.314 -0.885 -2.516 1.00 94.44 88 VAL A C 1
ATOM 655 O O . VAL A 1 88 ? 14.689 -1.744 -1.716 1.00 94.44 88 VAL A O 1
ATOM 658 N N . TYR A 1 89 ? 13.024 -0.601 -2.684 1.00 92.94 89 TYR A N 1
ATOM 659 C CA . TYR A 1 89 ? 11.977 -1.272 -1.927 1.00 92.94 89 TYR A CA 1
ATOM 660 C C . TYR A 1 89 ? 11.888 -2.770 -2.261 1.00 92.94 89 TYR A C 1
ATOM 662 O O . TYR A 1 89 ? 11.761 -3.598 -1.360 1.00 92.94 89 TYR A O 1
ATOM 670 N N . CYS A 1 90 ? 12.029 -3.143 -3.536 1.00 95.44 90 CYS A N 1
ATOM 671 C CA . CYS A 1 90 ? 12.061 -4.534 -3.984 1.00 95.44 90 CYS A CA 1
ATOM 672 C C . CYS A 1 90 ? 13.194 -5.309 -3.304 1.00 95.44 90 CYS A C 1
ATOM 674 O O . CYS A 1 90 ? 12.966 -6.424 -2.836 1.00 95.44 90 CYS A O 1
ATOM 676 N N . ALA A 1 91 ? 14.384 -4.713 -3.176 1.00 94.38 91 ALA A N 1
ATOM 677 C CA . ALA A 1 91 ? 15.498 -5.326 -2.454 1.00 94.38 91 ALA A CA 1
ATOM 678 C C . ALA A 1 91 ? 15.142 -5.610 -0.982 1.00 94.38 91 ALA A C 1
ATOM 680 O O . ALA A 1 91 ? 15.385 -6.713 -0.487 1.00 94.38 91 ALA A O 1
ATOM 681 N N . LYS A 1 92 ? 14.477 -4.664 -0.299 1.00 92.50 92 LYS A N 1
ATOM 682 C CA . LYS A 1 92 ? 13.993 -4.854 1.081 1.00 92.50 92 LYS A CA 1
ATOM 683 C C . LYS A 1 92 ? 12.955 -5.979 1.175 1.00 92.50 92 LYS A C 1
ATOM 685 O O . LYS A 1 92 ? 13.038 -6.807 2.078 1.00 92.50 92 LYS A O 1
ATOM 690 N N . VAL A 1 93 ? 12.002 -6.043 0.241 1.00 92.12 93 VAL A N 1
ATOM 691 C CA . VAL A 1 93 ? 10.993 -7.117 0.187 1.00 92.12 93 VAL A CA 1
ATOM 692 C C . VAL A 1 93 ? 11.646 -8.478 -0.042 1.00 92.12 93 VAL A C 1
ATOM 694 O O . VAL A 1 93 ? 11.368 -9.407 0.713 1.00 92.12 93 VAL A O 1
ATOM 697 N N . ARG A 1 94 ? 12.551 -8.592 -1.023 1.00 92.69 94 ARG A N 1
ATOM 698 C CA . ARG A 1 94 ? 13.263 -9.842 -1.330 1.00 92.69 94 ARG A CA 1
ATOM 699 C C . ARG A 1 94 ? 14.075 -10.347 -0.141 1.00 92.69 94 ARG A C 1
ATOM 701 O O . ARG A 1 94 ? 14.028 -11.538 0.140 1.00 92.69 94 ARG A O 1
ATOM 708 N N . ARG A 1 95 ? 14.739 -9.454 0.604 1.00 92.56 95 ARG A N 1
ATOM 709 C CA . ARG A 1 95 ? 15.466 -9.820 1.831 1.00 92.56 95 ARG A CA 1
ATOM 710 C C . ARG A 1 95 ? 14.560 -10.503 2.856 1.00 92.56 95 ARG A C 1
ATOM 712 O O . ARG A 1 95 ? 14.963 -11.495 3.446 1.00 92.56 95 ARG A O 1
ATOM 719 N N . TYR A 1 96 ? 13.346 -9.990 3.061 1.00 87.31 96 TYR A N 1
ATOM 720 C CA . TYR A 1 96 ? 12.410 -10.607 4.005 1.00 87.31 96 TYR A CA 1
ATOM 721 C C . TYR A 1 96 ? 11.742 -11.873 3.472 1.00 87.31 96 TYR A C 1
ATOM 723 O O . TYR A 1 96 ? 11.384 -12.728 4.273 1.00 87.31 96 TYR A O 1
ATOM 731 N N . MET A 1 97 ? 11.567 -11.997 2.154 1.00 85.69 97 MET A N 1
ATOM 732 C CA . MET A 1 97 ? 11.095 -13.247 1.551 1.00 85.69 97 MET A CA 1
ATOM 733 C C . MET A 1 97 ? 12.132 -14.359 1.720 1.00 85.69 97 MET A C 1
ATOM 735 O O . MET 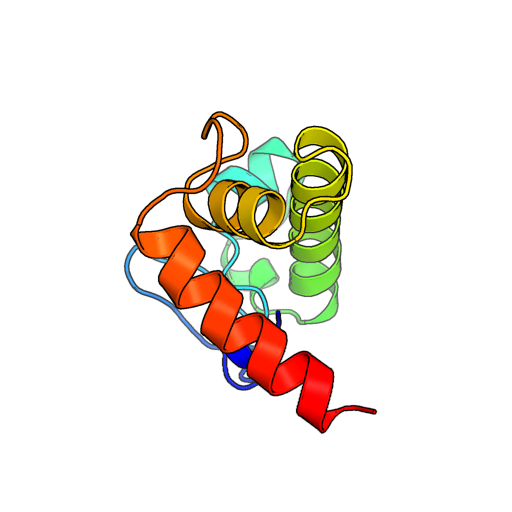A 1 97 ? 11.768 -15.450 2.124 1.00 85.69 97 MET A O 1
ATOM 739 N N . ALA A 1 98 ? 13.415 -14.065 1.491 1.00 86.62 98 ALA A N 1
ATOM 740 C CA . ALA A 1 98 ? 14.498 -15.034 1.661 1.00 86.62 98 ALA A CA 1
ATOM 741 C C . ALA A 1 98 ? 14.697 -15.479 3.121 1.00 86.62 98 ALA A C 1
ATOM 743 O O . ALA A 1 98 ? 15.168 -16.580 3.359 1.00 86.62 98 ALA A O 1
ATOM 744 N N . SER A 1 99 ? 14.343 -14.636 4.098 1.00 81.62 99 SER A N 1
ATOM 745 C CA . SER A 1 99 ? 14.421 -14.979 5.527 1.00 81.62 99 SER A CA 1
ATOM 746 C C . SER A 1 99 ? 13.192 -15.721 6.066 1.00 81.62 99 SER A C 1
ATOM 748 O O . SER A 1 99 ? 13.119 -15.952 7.267 1.00 81.62 99 SER A O 1
ATOM 750 N N . ALA A 1 100 ? 12.176 -15.953 5.233 1.00 70.19 100 ALA A N 1
ATOM 751 C CA . ALA A 1 100 ? 10.924 -16.610 5.612 1.00 70.19 100 ALA A CA 1
ATOM 752 C C . ALA A 1 100 ? 10.796 -18.025 5.015 1.00 70.19 100 ALA A C 1
ATOM 754 O O . ALA A 1 100 ? 9.724 -18.620 5.116 1.00 70.19 100 ALA A O 1
ATOM 755 N N . SER A 1 101 ? 11.870 -18.504 4.381 1.00 51.75 101 SER A N 1
ATOM 756 C CA . SER A 1 101 ? 12.007 -19.820 3.756 1.00 51.75 101 SER A CA 1
ATOM 757 C C . SER A 1 101 ? 12.724 -20.801 4.669 1.00 51.75 101 SER A C 1
ATOM 759 O O . SER A 1 101 ? 13.625 -20.342 5.408 1.00 51.75 101 SER A O 1
#

Nearest PDB structures (foldseek):
  6fc4-assembly1_A  TM=8.834E-01  e=3.170E-03  Pseudomonas aeruginosa
  1qsa-assembly1_A  TM=9.139E-01  e=1.133E-02  Escherichia coli
  5o2o-assembly1_A  TM=8.620E-01  e=1.072E-02  Neisseria meningitidis
  8rhi-assembly1_B  TM=8.661E-01  e=1.865E-02  Pseudomonas aeruginosa
  1sly-assembly1_A  TM=9.229E-01  e=6.308E-02  Escherichia coli

Secondary structure (DSSP, 8-state):
-HHHHHTT-TT-EETTTEETTTTB-HHHHHHTT--S-SGGGGSHHHHHHHHHHHHHHHHHHTTT-HHHHHHHHHH-TT--S--HHHHHHHHHHHHHHHTT-

Sequence (101 aa):
MVKVESMYQPRATGKGGYIGLMQLSYQTARGMGFRGSRQALYEPSANLRYGMRYLAEAVRKAGGNTCAAVSKYQGGHAVKGVTRAGAVYCAKVRRYMASAS

InterPro domains:
  IPR008258 Transglycosylase SLT domain 1 [PF01464] (2-78)
  IPR023346 Lysozyme-like domain superfamily [SSF53955] (2-97)

Solvent-accessible surface area (backbone atoms only — not comparable to full-atom values): 5408 Å² total; per-residue (Å²): 104,41,60,80,58,30,69,68,33,35,81,37,72,46,91,94,60,15,31,7,30,53,42,38,42,61,68,60,39,39,74,75,69,51,82,72,58,77,71,54,32,38,41,61,68,54,19,48,57,49,34,50,52,51,44,50,52,16,28,59,78,31,74,69,37,64,40,29,13,44,16,10,58,77,71,36,76,83,50,75,64,66,41,77,68,17,48,59,48,32,53,57,51,51,55,54,52,65,71,72,110

Foldseek 3Di:
DQCLQPVQQLQDADDVGQHGSLRHDPVQLVVVPDPDDSVCCSPPVSVCVSSVVQLVLLCVLQVNPQLSSQCCSVVNVPDPDHDPVSVVSSVVVVVVVVVVD

pLDDT: mean 95.14, std 5.94, range [51.75, 98.69]